Protein AF-A0A3L8CR45-F1 (afdb_monomer)

Organism: NCBI:txid1148509

Radius of gyration: 16.24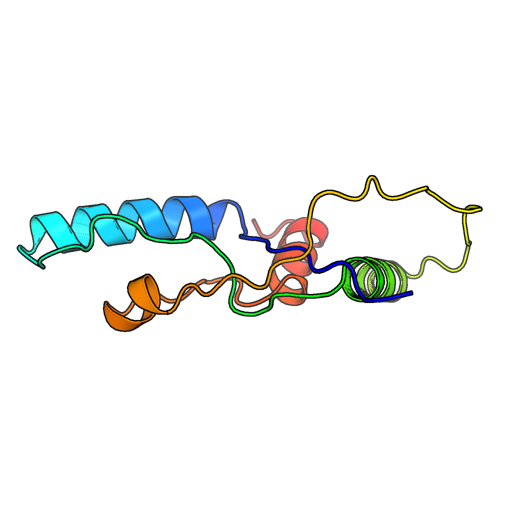 Å; Cα contacts (8 Å, |Δi|>4): 106; chains: 1; bounding box: 35×36×43 Å

Structure (mmCIF, N/CA/C/O backbone):
data_AF-A0A3L8CR45-F1
#
_entry.id   AF-A0A3L8CR45-F1
#
loop_
_atom_site.group_PDB
_atom_site.id
_atom_site.type_symbol
_atom_site.label_atom_id
_atom_site.label_alt_id
_atom_site.label_comp_id
_atom_site.label_asym_id
_atom_site.label_entity_id
_atom_site.label_seq_id
_atom_site.pdbx_PDB_ins_code
_atom_site.Cartn_x
_atom_site.Cartn_y
_atom_site.Cartn_z
_atom_site.occupancy
_atom_site.B_iso_or_equiv
_atom_site.auth_seq_id
_atom_site.auth_comp_id
_atom_site.auth_asym_id
_atom_site.auth_atom_id
_atom_site.pdbx_PDB_model_num
ATOM 1 N N . LYS A 1 1 ? 9.619 -23.136 -10.643 1.00 63.59 1 LYS A N 1
ATOM 2 C CA . LYS A 1 1 ? 9.817 -22.830 -9.197 1.00 63.59 1 LYS A CA 1
ATOM 3 C C . LYS A 1 1 ? 8.571 -22.093 -8.700 1.00 63.59 1 LYS A C 1
ATOM 5 O O . LYS A 1 1 ? 8.002 -21.382 -9.520 1.00 63.59 1 LYS A O 1
ATOM 10 N N . PRO A 1 2 ? 8.119 -22.263 -7.443 1.00 71.56 2 PRO A N 1
ATOM 11 C CA . PRO A 1 2 ? 6.956 -21.526 -6.941 1.00 71.56 2 PRO A CA 1
ATOM 12 C C . PRO A 1 2 ? 7.233 -20.010 -6.928 1.00 71.56 2 PRO A C 1
ATOM 14 O O . PRO A 1 2 ? 8.388 -19.622 -6.718 1.00 71.56 2 PRO A O 1
ATOM 17 N N . PRO A 1 3 ? 6.216 -19.160 -7.157 1.00 78.62 3 PRO A N 1
ATOM 18 C CA . PRO A 1 3 ? 6.389 -17.711 -7.179 1.00 78.62 3 PRO A CA 1
ATOM 19 C C . PRO A 1 3 ? 6.782 -17.162 -5.799 1.00 78.62 3 PRO A C 1
ATOM 21 O O . PRO A 1 3 ? 6.251 -17.565 -4.758 1.00 78.62 3 PRO A O 1
ATOM 24 N N . LEU A 1 4 ? 7.720 -16.212 -5.799 1.00 85.38 4 LEU A N 1
ATOM 25 C CA . LEU A 1 4 ? 8.131 -15.461 -4.613 1.00 85.38 4 LEU A CA 1
ATOM 26 C C . L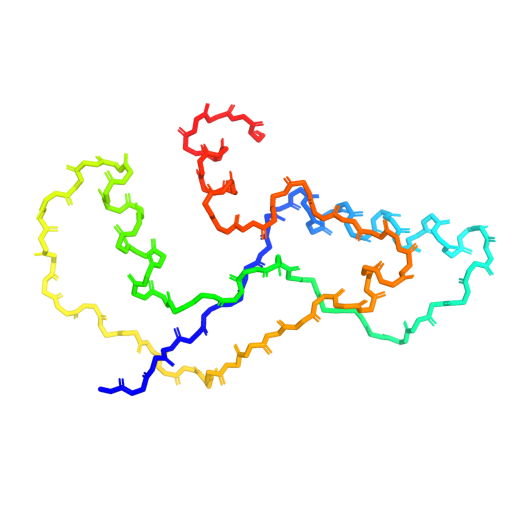EU A 1 4 ? 7.329 -14.161 -4.548 1.00 85.38 4 LEU A C 1
ATOM 28 O O . LEU A 1 4 ? 7.627 -13.218 -5.282 1.00 85.38 4 LEU A O 1
ATOM 32 N N . TYR A 1 5 ? 6.312 -14.130 -3.687 1.00 88.00 5 TYR A N 1
ATOM 33 C CA . TYR A 1 5 ? 5.496 -12.940 -3.467 1.00 88.00 5 TYR A CA 1
ATOM 34 C C . TYR A 1 5 ? 6.266 -11.902 -2.655 1.00 88.00 5 TYR A C 1
ATOM 36 O O . TYR A 1 5 ? 6.832 -12.210 -1.604 1.00 88.00 5 TYR A O 1
ATOM 44 N N . GLY A 1 6 ? 6.254 -10.666 -3.148 1.00 88.62 6 GLY A N 1
ATOM 45 C CA . GLY A 1 6 ? 6.634 -9.483 -2.390 1.00 88.62 6 GLY A CA 1
ATOM 46 C C . GLY A 1 6 ? 5.385 -8.688 -2.026 1.00 88.62 6 GLY A C 1
ATOM 47 O O . GLY A 1 6 ? 4.471 -8.571 -2.838 1.00 88.62 6 GLY A O 1
ATOM 48 N N . ASN A 1 7 ? 5.374 -8.127 -0.823 1.00 94.06 7 ASN A N 1
ATOM 49 C CA . ASN A 1 7 ? 4.346 -7.191 -0.375 1.00 94.06 7 ASN A CA 1
ATOM 50 C C . ASN A 1 7 ? 5.004 -5.813 -0.292 1.00 94.06 7 ASN A C 1
ATOM 52 O O . ASN A 1 7 ? 6.172 -5.730 0.098 1.00 94.06 7 ASN A O 1
ATOM 56 N N . ARG A 1 8 ? 4.300 -4.767 -0.717 1.00 95.25 8 ARG A N 1
ATOM 57 C CA . ARG A 1 8 ? 4.821 -3.398 -0.815 1.00 95.25 8 ARG A CA 1
ATOM 58 C C . ARG A 1 8 ? 3.801 -2.431 -0.245 1.00 95.25 8 ARG A C 1
ATOM 60 O O . ARG A 1 8 ? 2.640 -2.780 -0.100 1.00 95.25 8 ARG A O 1
ATOM 67 N N . ILE A 1 9 ? 4.267 -1.242 0.090 1.00 97.81 9 ILE A N 1
ATOM 68 C CA . ILE A 1 9 ? 3.450 -0.079 0.410 1.00 97.81 9 ILE A CA 1
ATOM 69 C C . ILE A 1 9 ? 4.248 1.141 -0.051 1.00 97.81 9 ILE A C 1
ATOM 71 O O . ILE A 1 9 ? 5.473 1.159 0.104 1.00 97.81 9 ILE A O 1
ATOM 75 N N . HIS A 1 10 ? 3.587 2.118 -0.669 1.00 98.06 10 HIS A N 1
ATOM 76 C CA . HIS A 1 10 ? 4.228 3.391 -0.991 1.00 98.06 10 HIS A CA 1
ATOM 77 C C . HIS A 1 10 ? 4.552 4.151 0.307 1.00 98.06 10 HIS A C 1
ATOM 79 O O . HIS A 1 10 ? 3.846 3.990 1.302 1.00 98.06 10 HIS A O 1
ATOM 85 N N . SER A 1 11 ? 5.603 4.977 0.331 1.00 97.69 11 SER A N 1
ATOM 86 C CA . SER A 1 11 ? 5.987 5.722 1.545 1.00 97.69 11 SER A CA 1
ATOM 87 C C . SER A 1 11 ? 4.850 6.596 2.073 1.00 97.69 11 SER A C 1
ATOM 89 O O . SER A 1 11 ? 4.575 6.589 3.272 1.00 97.69 11 SER A O 1
ATOM 91 N N . ASP A 1 12 ? 4.153 7.285 1.171 1.00 97.94 12 ASP A N 1
ATOM 92 C CA . ASP A 1 12 ? 3.048 8.181 1.527 1.00 97.94 12 ASP A CA 1
ATOM 93 C C . ASP A 1 12 ? 1.846 7.408 2.063 1.00 97.94 12 ASP A C 1
ATOM 95 O O . ASP A 1 12 ? 1.208 7.856 3.006 1.00 97.94 12 ASP A O 1
ATOM 99 N N . ASP A 1 13 ? 1.582 6.208 1.539 1.00 98.50 13 ASP A N 1
ATOM 100 C CA . ASP A 1 13 ? 0.531 5.335 2.065 1.00 98.50 13 ASP A CA 1
ATOM 101 C C . ASP A 1 13 ? 0.904 4.756 3.427 1.00 98.50 13 ASP A C 1
ATOM 103 O O . ASP A 1 13 ? 0.038 4.582 4.281 1.00 98.50 13 ASP A O 1
ATOM 107 N N . ALA A 1 14 ? 2.188 4.482 3.672 1.00 98.38 14 ALA A N 1
ATOM 108 C CA . ALA A 1 14 ? 2.650 4.054 4.987 1.00 98.38 14 ALA A CA 1
ATOM 109 C C . ALA A 1 14 ? 2.461 5.170 6.026 1.00 98.38 14 ALA A C 1
ATOM 111 O O . ALA A 1 14 ? 1.949 4.912 7.116 1.00 98.38 14 ALA A O 1
ATOM 112 N N . ALA A 1 15 ? 2.814 6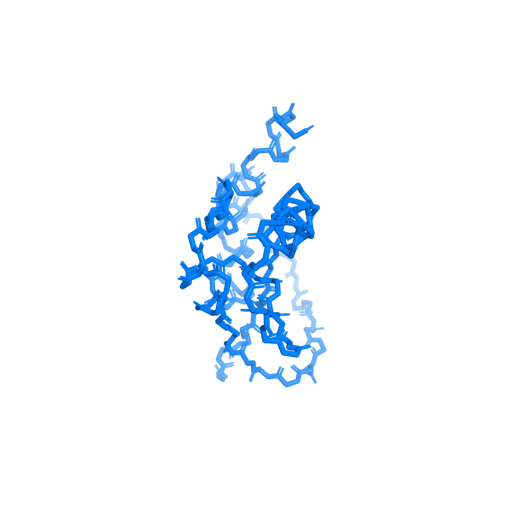.410 5.679 1.00 98.38 15 ALA A N 1
ATOM 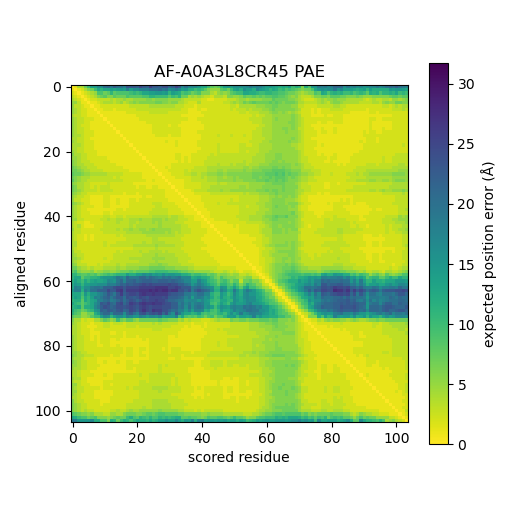113 C CA . ALA A 1 15 ? 2.551 7.574 6.521 1.00 98.38 15 ALA A CA 1
ATOM 114 C C . ALA A 1 15 ? 1.041 7.827 6.684 1.00 98.38 15 ALA A C 1
ATOM 116 O O . ALA A 1 15 ? 0.564 8.035 7.799 1.00 98.38 15 ALA A O 1
ATOM 117 N N . GLY A 1 16 ? 0.284 7.738 5.590 1.00 98.44 16 GLY A N 1
ATOM 118 C CA . GLY A 1 16 ? -1.162 7.932 5.555 1.00 98.44 16 GLY A CA 1
ATOM 119 C C . GLY A 1 16 ? -1.922 6.898 6.379 1.00 98.44 16 GLY A C 1
ATOM 120 O O . GLY A 1 16 ? -2.874 7.252 7.065 1.00 98.44 16 GLY A O 1
ATOM 121 N N . LEU A 1 17 ? -1.486 5.635 6.391 1.00 98.69 17 LEU A N 1
ATOM 122 C CA . LEU A 1 17 ? -2.056 4.601 7.256 1.00 98.69 17 LEU A CA 1
ATOM 123 C C . LEU A 1 17 ? -1.847 4.931 8.737 1.00 98.69 17 LEU A C 1
ATOM 125 O O . LEU A 1 17 ? -2.776 4.795 9.531 1.00 98.69 17 LEU A O 1
ATOM 129 N N . LEU A 1 18 ? -0.646 5.373 9.118 1.00 98.56 18 LEU A N 1
ATOM 130 C CA . LEU A 1 18 ? -0.364 5.766 10.501 1.00 98.56 18 LEU A CA 1
ATOM 131 C C . LEU A 1 18 ? -1.220 6.965 10.920 1.00 98.56 18 LEU A C 1
ATOM 133 O O . LEU A 1 18 ? -1.857 6.911 11.970 1.00 98.56 18 LEU A O 1
ATOM 137 N N . ALA A 1 19 ? -1.278 8.007 10.086 1.00 98.62 19 ALA A N 1
ATOM 138 C CA . ALA A 1 19 ? -2.119 9.177 10.326 1.00 98.62 19 ALA A CA 1
ATOM 139 C C . ALA A 1 19 ? -3.597 8.783 10.469 1.00 98.62 19 ALA A C 1
ATOM 141 O O . ALA A 1 19 ? -4.237 9.125 11.459 1.00 98.62 19 ALA A O 1
ATOM 142 N N . PHE A 1 20 ? -4.106 7.964 9.548 1.00 98.62 20 PHE A N 1
ATOM 143 C CA . PHE A 1 20 ? -5.479 7.472 9.577 1.00 98.62 20 PHE A CA 1
ATOM 144 C C . PHE A 1 20 ? -5.817 6.719 10.875 1.00 98.62 20 PHE A C 1
ATOM 146 O O . PHE A 1 20 ? -6.889 6.926 11.446 1.00 98.62 20 PHE A O 1
ATOM 153 N N . LEU A 1 21 ? -4.923 5.845 11.355 1.00 98.56 21 LEU A N 1
ATOM 154 C CA . LEU A 1 21 ? -5.139 5.096 12.598 1.00 98.56 21 LEU A CA 1
ATOM 155 C C . LEU A 1 21 ? -5.127 6.017 13.825 1.00 98.56 21 LEU A C 1
ATOM 157 O O . LEU A 1 21 ? -5.958 5.846 14.716 1.00 98.56 21 LEU A O 1
ATOM 161 N N . LEU A 1 22 ? -4.237 7.013 13.859 1.00 98.50 22 LEU A N 1
ATOM 162 C CA . LEU A 1 22 ? -4.214 8.018 14.925 1.00 98.50 22 LEU A CA 1
ATOM 163 C C . LEU A 1 22 ? -5.528 8.806 14.967 1.00 98.50 22 LEU A C 1
ATOM 165 O O . LEU A 1 22 ? -6.156 8.885 16.021 1.00 98.50 22 LEU A O 1
ATOM 169 N N . GLU A 1 23 ? -5.999 9.297 13.821 1.00 98.50 23 GLU A N 1
ATOM 170 C CA . GLU A 1 23 ? -7.273 10.015 13.730 1.00 98.50 23 GLU A CA 1
ATOM 171 C C . GLU A 1 23 ? -8.472 9.126 14.100 1.00 98.50 23 GLU A C 1
ATOM 173 O O . GLU A 1 23 ? -9.424 9.580 14.734 1.00 98.50 23 GLU A O 1
ATOM 178 N N . ALA A 1 24 ? -8.461 7.848 13.709 1.00 98.31 24 ALA A N 1
ATOM 179 C CA . ALA A 1 24 ? -9.505 6.901 14.093 1.00 98.31 24 ALA A CA 1
ATOM 180 C C . ALA A 1 24 ? -9.557 6.718 15.618 1.00 98.31 24 ALA A C 1
ATOM 182 O O . ALA A 1 24 ? -10.642 6.770 16.201 1.00 98.31 24 ALA A O 1
ATOM 183 N N . ASN A 1 25 ? -8.397 6.588 16.267 1.00 98.12 25 ASN A N 1
ATOM 184 C CA . ASN A 1 25 ? -8.300 6.525 17.722 1.00 98.12 25 ASN A CA 1
ATOM 185 C C . ASN A 1 25 ? -8.800 7.817 18.392 1.00 98.12 25 ASN A C 1
ATOM 187 O O . ASN A 1 25 ? -9.562 7.748 19.354 1.00 98.12 25 ASN A O 1
ATOM 191 N N . GLU A 1 26 ? -8.444 8.994 17.868 1.00 98.31 26 GLU A N 1
ATOM 192 C CA . GLU A 1 26 ? -8.943 10.285 18.376 1.00 98.31 26 GLU A CA 1
ATOM 193 C C . GLU A 1 26 ? -10.471 10.410 18.280 1.00 98.31 26 GLU A C 1
ATOM 195 O O . GLU A 1 26 ? -11.106 10.978 19.168 1.00 98.31 26 GLU A O 1
ATOM 200 N N . ARG A 1 27 ? -11.086 9.825 17.244 1.00 97.75 27 ARG A N 1
ATOM 201 C CA . ARG A 1 27 ? -12.551 9.738 17.100 1.00 97.75 27 ARG A CA 1
ATOM 202 C C . ARG A 1 27 ? -13.204 8.681 18.002 1.00 97.75 27 ARG A C 1
ATOM 204 O O . ARG A 1 27 ? -14.422 8.517 17.946 1.00 97.75 27 ARG A O 1
ATOM 211 N N . GLY A 1 28 ? -12.431 7.953 18.807 1.00 97.81 28 GLY A N 1
ATOM 212 C CA . GLY A 1 28 ? -12.928 6.889 19.681 1.00 97.81 28 GLY A CA 1
ATOM 213 C C . GLY A 1 28 ? -13.262 5.582 18.956 1.00 97.81 28 GLY A C 1
ATOM 214 O O . GLY A 1 28 ? -14.006 4.762 19.494 1.00 97.81 28 GLY A O 1
ATOM 215 N N . VAL A 1 29 ? -12.743 5.370 17.741 1.00 97.94 29 VAL A N 1
ATOM 216 C CA . VAL A 1 29 ? -12.863 4.081 17.045 1.00 97.94 29 VAL A CA 1
ATOM 217 C C . VAL A 1 29 ? -11.972 3.062 17.753 1.00 97.94 29 VAL A C 1
ATOM 219 O O . VAL A 1 29 ? -10.776 3.290 17.923 1.00 97.94 29 VAL A O 1
ATOM 222 N N . ALA A 1 30 ? -12.543 1.922 18.146 1.00 96.94 30 ALA A N 1
ATOM 223 C CA . ALA A 1 30 ? -11.769 0.819 18.701 1.00 96.94 30 ALA A CA 1
ATOM 224 C C . ALA A 1 30 ? -10.859 0.219 17.616 1.00 96.94 30 ALA A C 1
ATOM 226 O O . ALA A 1 30 ? -11.347 -0.278 16.599 1.00 96.94 30 ALA A O 1
ATOM 227 N N . LEU A 1 31 ? -9.547 0.284 17.836 1.00 98.19 31 LEU A N 1
ATOM 228 C CA . LEU A 1 31 ? -8.541 -0.276 16.937 1.00 98.19 31 LEU A CA 1
ATOM 229 C C . LEU A 1 31 ? -8.195 -1.723 17.313 1.00 98.19 31 LEU A C 1
ATOM 231 O O . LEU A 1 31 ? -8.232 -2.095 18.484 1.00 98.19 31 LEU A O 1
ATOM 235 N N . ASP A 1 32 ? -7.814 -2.517 16.312 1.00 98.06 32 ASP A N 1
ATOM 236 C CA . ASP A 1 32 ? -7.174 -3.820 16.502 1.00 98.06 32 ASP A CA 1
ATOM 237 C C . ASP A 1 32 ? -5.719 -3.653 16.978 1.00 98.06 32 ASP A C 1
ATOM 239 O O . ASP A 1 32 ? -5.055 -2.664 16.669 1.00 98.06 32 ASP A O 1
ATOM 243 N N . ASP A 1 33 ? -5.165 -4.686 17.618 1.00 97.44 33 ASP A N 1
ATOM 244 C CA . ASP A 1 33 ? -3.770 -4.683 18.089 1.00 97.44 33 ASP A CA 1
ATOM 245 C C . ASP A 1 33 ? -2.735 -4.576 16.954 1.00 97.44 33 ASP A C 1
ATOM 247 O O . ASP A 1 33 ? -1.600 -4.148 17.168 1.00 97.44 33 ASP A O 1
ATOM 251 N N . VAL A 1 34 ? -3.085 -5.035 15.743 1.00 97.94 34 VAL A N 1
ATOM 252 C CA . VAL A 1 34 ? -2.147 -5.145 14.615 1.00 97.94 34 VAL A CA 1
ATOM 253 C C . VAL A 1 34 ? -2.824 -4.833 13.283 1.00 97.94 34 VAL A C 1
ATOM 255 O O . VAL A 1 34 ? -3.797 -5.491 12.897 1.00 97.94 34 VAL A O 1
ATOM 258 N N . TYR A 1 35 ? -2.202 -3.933 12.522 1.00 98.19 35 TYR A N 1
ATOM 259 C CA . TYR A 1 35 ? -2.510 -3.639 11.122 1.00 98.19 35 TYR A CA 1
ATOM 260 C C . TYR A 1 35 ? -1.306 -3.976 10.237 1.00 98.19 35 TYR A C 1
ATOM 262 O O . TYR A 1 35 ? -0.162 -3.709 10.600 1.00 98.19 35 TYR A O 1
ATOM 270 N N . ILE A 1 36 ? -1.555 -4.569 9.066 1.00 97.75 36 ILE A N 1
ATOM 271 C CA . ILE A 1 36 ? -0.505 -4.884 8.091 1.00 97.75 36 ILE A CA 1
ATOM 272 C C . ILE A 1 36 ? -0.509 -3.806 7.004 1.00 97.75 36 ILE A C 1
ATOM 274 O O . ILE A 1 36 ? -1.427 -3.760 6.187 1.00 97.75 36 ILE A O 1
ATOM 278 N N . GLY A 1 37 ? 0.517 -2.953 7.000 1.00 97.25 37 GLY A N 1
ATOM 279 C CA . GLY A 1 37 ? 0.700 -1.897 6.002 1.00 97.25 37 GLY A CA 1
ATOM 280 C C . GLY A 1 37 ? 1.203 -2.450 4.673 1.00 97.25 37 GLY A C 1
ATOM 281 O O . GLY A 1 37 ? 2.410 -2.565 4.465 1.00 97.25 37 GLY A O 1
ATOM 282 N N . VAL A 1 38 ? 0.272 -2.815 3.793 1.00 97.69 38 VAL A N 1
ATOM 283 C CA . VAL A 1 38 ? 0.532 -3.265 2.419 1.00 97.69 38 VAL A CA 1
ATOM 284 C C . VAL A 1 38 ? -0.487 -2.647 1.462 1.00 97.69 38 VAL A C 1
ATOM 286 O O . VAL A 1 38 ? -1.598 -2.306 1.872 1.00 97.69 38 VAL A O 1
ATOM 289 N N . ASP A 1 39 ? -0.102 -2.512 0.198 1.00 97.81 39 ASP A N 1
ATOM 290 C CA . ASP A 1 39 ? -0.992 -2.180 -0.910 1.00 97.81 39 ASP A CA 1
ATOM 291 C C . ASP A 1 39 ? -2.017 -3.305 -1.177 1.00 97.81 39 ASP A C 1
ATOM 293 O O . ASP A 1 39 ? -2.037 -4.344 -0.506 1.00 97.81 39 ASP A O 1
ATOM 297 N N . ASP A 1 40 ? -2.903 -3.095 -2.152 1.00 97.62 40 ASP A N 1
ATOM 298 C CA . ASP A 1 40 ? -3.940 -4.062 -2.523 1.00 97.62 40 ASP A CA 1
ATOM 299 C C . ASP A 1 40 ? -3.410 -5.187 -3.436 1.00 97.62 40 ASP A C 1
ATOM 301 O O . ASP A 1 40 ? -4.164 -6.099 -3.793 1.00 97.62 40 ASP A O 1
ATOM 305 N N . ALA A 1 41 ? -2.126 -5.163 -3.817 1.00 96.19 41 ALA A N 1
ATOM 306 C CA . ALA A 1 41 ? -1.575 -6.004 -4.875 1.00 96.19 41 ALA A CA 1
ATOM 307 C C . ALA A 1 41 ? -0.308 -6.787 -4.468 1.00 96.19 41 ALA A C 1
ATOM 309 O O . ALA A 1 41 ? 0.785 -6.552 -5.003 1.00 96.19 41 ALA A O 1
ATOM 310 N N . PRO A 1 42 ? -0.439 -7.832 -3.623 1.00 93.12 42 PRO A N 1
ATOM 311 C CA . PRO A 1 42 ? 0.628 -8.804 -3.413 1.00 93.12 42 PRO A CA 1
ATOM 312 C C . PRO A 1 42 ? 1.032 -9.466 -4.737 1.00 93.12 42 PRO A C 1
ATOM 314 O O . PRO A 1 42 ? 0.297 -10.288 -5.289 1.00 93.12 42 PRO A O 1
ATOM 317 N N . ALA A 1 43 ? 2.233 -9.158 -5.224 1.00 93.00 43 ALA A N 1
ATOM 318 C CA . ALA A 1 43 ? 2.692 -9.580 -6.544 1.00 93.00 43 ALA A CA 1
ATOM 319 C C . ALA A 1 43 ? 4.002 -10.381 -6.469 1.00 93.00 43 ALA A C 1
ATOM 321 O O . ALA A 1 43 ? 4.895 -10.056 -5.668 1.00 93.00 43 ALA A O 1
ATOM 322 N N . PRO A 1 44 ? 4.171 -11.419 -7.307 1.00 91.50 44 PRO A N 1
ATOM 323 C CA . PRO A 1 44 ? 5.459 -12.064 -7.502 1.00 91.50 44 PRO A CA 1
ATOM 324 C C . PRO A 1 44 ? 6.527 -11.051 -7.920 1.00 91.50 44 PRO A C 1
ATOM 326 O O . PRO A 1 44 ? 6.293 -10.205 -8.780 1.00 91.50 44 PRO A O 1
ATOM 329 N N . LEU A 1 45 ? 7.733 -11.156 -7.356 1.00 87.88 45 LEU A N 1
ATOM 330 C CA . LEU A 1 45 ? 8.825 -10.232 -7.685 1.00 87.88 45 LEU A CA 1
ATOM 331 C C . LEU A 1 45 ? 9.125 -10.196 -9.194 1.00 87.88 45 LEU A C 1
ATOM 333 O O . LEU A 1 45 ? 9.410 -9.130 -9.729 1.00 87.88 45 LEU A O 1
ATOM 337 N N . ALA A 1 46 ? 9.008 -11.340 -9.874 1.00 87.38 46 ALA A N 1
ATOM 338 C CA . ALA A 1 46 ? 9.197 -11.436 -11.318 1.00 87.38 46 ALA A CA 1
ATOM 339 C C . ALA A 1 46 ? 8.193 -10.580 -12.112 1.00 87.38 46 ALA A C 1
ATOM 341 O O . ALA A 1 46 ? 8.583 -9.962 -13.096 1.00 87.38 46 ALA A O 1
ATOM 342 N N . GLU A 1 47 ? 6.934 -10.492 -11.672 1.00 92.25 47 GLU A N 1
ATOM 343 C CA . GLU A 1 47 ? 5.910 -9.666 -12.330 1.00 92.25 47 GLU A CA 1
ATOM 344 C C . GLU A 1 47 ? 6.174 -8.173 -12.128 1.00 92.25 47 GLU A C 1
ATOM 346 O O . GLU A 1 47 ? 6.013 -7.378 -13.051 1.00 92.25 47 GLU A O 1
ATOM 351 N N . VAL A 1 48 ? 6.633 -7.792 -10.934 1.00 92.94 48 VAL A N 1
ATOM 352 C CA . VAL A 1 48 ? 7.000 -6.402 -10.631 1.00 92.94 48 VAL A CA 1
ATOM 353 C C . VAL A 1 48 ? 8.192 -5.959 -11.476 1.00 92.94 48 VAL A C 1
ATOM 355 O O . VAL A 1 48 ? 8.144 -4.906 -12.104 1.00 92.94 48 VAL A O 1
ATOM 358 N N . VAL A 1 49 ? 9.246 -6.779 -11.531 1.00 90.38 49 VAL A N 1
ATOM 359 C CA . VAL A 1 49 ? 10.435 -6.501 -12.351 1.00 90.38 49 VAL A CA 1
ATOM 360 C C . VAL A 1 49 ? 10.086 -6.496 -13.839 1.00 90.38 49 VAL A C 1
ATOM 362 O O . VAL A 1 49 ? 10.549 -5.619 -14.562 1.00 90.38 49 VAL A O 1
ATOM 365 N N . GLY A 1 50 ? 9.257 -7.439 -14.298 1.00 91.81 50 GLY A N 1
ATOM 366 C CA . GLY A 1 50 ? 8.794 -7.491 -15.685 1.00 91.81 50 GLY A CA 1
ATOM 367 C C . GLY A 1 50 ? 8.062 -6.215 -16.094 1.00 91.81 50 GLY A C 1
ATOM 368 O O . GLY A 1 50 ? 8.420 -5.603 -17.095 1.00 91.81 50 GLY A O 1
ATOM 369 N N . TRP A 1 51 ? 7.115 -5.763 -15.269 1.00 95.12 51 TRP A N 1
ATOM 370 C CA . TRP A 1 51 ? 6.393 -4.515 -15.515 1.00 95.12 51 TRP A CA 1
ATOM 371 C C . TRP A 1 51 ? 7.315 -3.290 -15.498 1.00 95.12 51 TRP A C 1
ATOM 373 O O . TRP A 1 51 ? 7.217 -2.458 -16.388 1.00 95.12 51 TRP A O 1
ATOM 383 N N . LEU A 1 52 ? 8.250 -3.189 -14.543 1.00 94.75 52 LEU A N 1
ATOM 384 C CA . LEU A 1 52 ? 9.209 -2.075 -14.497 1.00 94.75 52 LEU A CA 1
ATOM 385 C C . LEU A 1 52 ? 10.068 -2.000 -15.762 1.00 94.75 52 LEU A C 1
ATOM 387 O O . LEU A 1 52 ? 10.354 -0.914 -16.256 1.00 94.75 52 LEU A O 1
ATOM 391 N N . ARG A 1 53 ? 10.480 -3.152 -16.296 1.00 92.88 53 ARG A N 1
ATOM 392 C CA . ARG A 1 53 ? 11.260 -3.211 -17.535 1.00 92.88 53 ARG A CA 1
ATOM 393 C C . ARG A 1 53 ? 10.458 -2.755 -18.738 1.00 92.88 53 ARG A C 1
ATOM 395 O O . ARG A 1 53 ? 10.979 -1.983 -19.533 1.00 92.88 53 ARG A O 1
ATOM 402 N N . GLU A 1 54 ? 9.221 -3.225 -18.854 1.00 94.25 54 GLU A N 1
ATOM 403 C CA . GLU A 1 54 ? 8.302 -2.783 -19.902 1.00 94.25 54 GLU A CA 1
ATOM 404 C C . GLU A 1 54 ? 8.072 -1.271 -19.809 1.00 94.25 54 GLU A C 1
ATOM 406 O O . GLU A 1 54 ? 8.255 -0.561 -20.793 1.00 94.25 54 GLU A O 1
ATOM 411 N N . TYR A 1 55 ? 7.788 -0.775 -18.604 1.00 95.19 55 TYR A N 1
ATOM 412 C CA . TYR A 1 55 ? 7.549 0.639 -18.336 1.00 95.19 55 TYR A CA 1
ATOM 413 C C . TYR A 1 55 ? 8.748 1.532 -18.694 1.00 95.19 55 TYR A C 1
ATOM 415 O O . TYR A 1 55 ? 8.575 2.619 -19.235 1.00 95.19 55 TYR A O 1
ATOM 423 N N . LEU A 1 56 ? 9.972 1.070 -18.419 1.00 94.88 56 LEU A N 1
ATOM 424 C CA . LEU A 1 56 ? 11.214 1.806 -18.684 1.00 94.88 56 LEU A CA 1
ATOM 425 C C . LEU A 1 56 ? 11.818 1.540 -20.075 1.00 94.88 56 LEU A C 1
ATOM 427 O O . LEU A 1 56 ? 12.856 2.111 -20.402 1.00 94.88 56 LEU A O 1
ATOM 431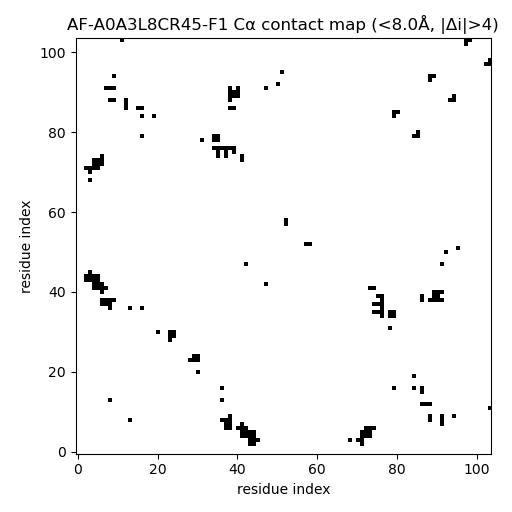 N N . GLY A 1 57 ? 11.228 0.655 -20.885 1.00 94.88 57 GLY A N 1
ATOM 432 C CA . GLY A 1 57 ? 11.786 0.259 -22.183 1.00 94.88 57 GLY A CA 1
ATOM 433 C C . GLY A 1 57 ? 13.104 -0.530 -22.100 1.00 94.88 57 GLY A C 1
ATOM 434 O O . GLY A 1 57 ? 13.898 -0.503 -23.039 1.00 94.88 57 GLY A O 1
ATOM 435 N N . VAL A 1 58 ? 13.364 -1.235 -20.992 1.00 92.38 58 VAL A N 1
ATOM 436 C CA . VAL A 1 58 ? 14.613 -1.987 -20.765 1.00 92.38 58 VAL A CA 1
ATOM 437 C C . VAL A 1 58 ? 14.544 -3.380 -21.397 1.00 92.38 58 VAL A C 1
ATOM 439 O O . VAL A 1 58 ? 13.880 -4.294 -20.893 1.00 92.38 58 VAL A O 1
ATOM 442 N N . THR A 1 59 ? 15.298 -3.572 -22.478 1.00 86.62 59 THR A N 1
ATOM 443 C CA . THR A 1 59 ? 15.324 -4.815 -23.269 1.00 86.62 59 THR A CA 1
ATOM 444 C C . THR A 1 59 ? 16.390 -5.818 -22.816 1.00 86.62 59 THR A C 1
ATOM 446 O O . THR A 1 59 ? 16.224 -7.022 -23.020 1.00 86.62 59 THR A O 1
ATOM 449 N N . GLU A 1 60 ? 17.444 -5.366 -22.136 1.00 80.69 60 GLU A N 1
ATOM 450 C CA . GLU A 1 60 ? 18.574 -6.206 -21.723 1.00 80.69 60 GLU A CA 1
ATOM 451 C C . GLU A 1 60 ? 18.274 -7.069 -20.491 1.00 80.69 60 GLU A C 1
ATOM 453 O O . GLU A 1 60 ? 17.620 -6.640 -19.539 1.00 80.69 60 GLU A O 1
ATOM 458 N N . TRP A 1 61 ? 18.772 -8.308 -20.495 1.00 70.94 61 TRP A N 1
ATOM 459 C CA . TRP A 1 61 ? 18.690 -9.231 -19.363 1.00 70.94 61 TRP A CA 1
ATOM 460 C C . TRP A 1 61 ? 20.062 -9.357 -18.705 1.00 70.94 61 TRP A C 1
ATOM 462 O O . TRP A 1 61 ? 21.012 -9.792 -19.346 1.00 70.94 61 TRP A O 1
ATOM 472 N N . ALA A 1 62 ? 20.155 -9.027 -17.418 1.00 68.81 62 ALA A N 1
ATOM 473 C CA . ALA A 1 62 ? 21.287 -9.461 -16.608 1.00 68.81 62 ALA A CA 1
ATOM 474 C C . ALA A 1 62 ? 21.123 -10.951 -16.259 1.00 68.81 62 ALA A C 1
ATOM 476 O O . ALA A 1 62 ? 20.010 -11.394 -15.955 1.00 68.81 62 ALA A O 1
ATOM 477 N N . GLU A 1 63 ? 22.216 -11.718 -16.293 1.00 60.41 63 GLU A N 1
ATOM 478 C CA . GLU A 1 63 ? 22.210 -13.113 -15.843 1.00 60.41 63 GLU A CA 1
ATOM 479 C C . GLU A 1 63 ? 21.874 -13.214 -14.343 1.00 60.41 63 GLU A C 1
ATOM 481 O O . GLU A 1 63 ? 22.309 -12.401 -13.528 1.00 60.41 63 GLU A O 1
ATOM 486 N N . ASP A 1 64 ? 21.045 -14.214 -14.023 1.00 58.28 64 ASP A N 1
ATOM 487 C CA . ASP A 1 64 ? 20.504 -14.630 -12.721 1.00 58.28 64 ASP A CA 1
ATOM 488 C C . ASP A 1 64 ? 20.965 -13.839 -11.473 1.00 58.28 64 ASP A C 1
ATOM 490 O O . ASP A 1 64 ? 21.890 -14.213 -10.745 1.00 58.28 64 ASP A O 1
ATOM 494 N N . ALA A 1 65 ? 20.200 -12.805 -11.107 1.00 58.19 65 ALA A N 1
ATOM 495 C CA . ALA A 1 65 ? 20.230 -12.275 -9.748 1.00 58.19 65 ALA A CA 1
ATOM 496 C C . ALA A 1 65 ? 19.533 -13.276 -8.812 1.00 58.19 65 ALA A C 1
ATOM 498 O O . ALA A 1 65 ? 18.303 -13.368 -8.763 1.00 58.19 65 ALA A O 1
ATOM 499 N N . SER A 1 66 ? 20.312 -14.058 -8.057 1.00 58.09 66 SER A N 1
ATOM 500 C CA . SER A 1 66 ? 19.743 -14.983 -7.075 1.00 58.09 66 SER A CA 1
ATOM 501 C C . SER A 1 66 ? 18.982 -14.207 -5.988 1.00 58.09 66 SER A C 1
ATOM 503 O O . SER A 1 66 ? 19.558 -13.554 -5.118 1.00 58.09 66 SER A O 1
ATOM 505 N N . VAL A 1 67 ? 17.651 -14.254 -6.036 1.00 61.25 67 VAL A N 1
ATOM 506 C CA . VAL A 1 67 ? 16.807 -13.662 -4.994 1.00 61.25 67 VAL A CA 1
ATOM 507 C C . VAL A 1 67 ? 16.917 -14.548 -3.754 1.00 61.25 67 VAL A C 1
ATOM 509 O O . VAL A 1 67 ? 16.539 -15.725 -3.783 1.00 61.25 67 VAL A O 1
ATOM 512 N N . ARG A 1 68 ? 17.447 -13.997 -2.653 1.00 57.53 68 ARG A N 1
ATOM 513 C CA . ARG A 1 68 ? 17.485 -14.689 -1.356 1.00 57.53 68 ARG A CA 1
ATOM 514 C C . ARG A 1 68 ? 16.070 -15.140 -0.989 1.00 57.53 68 ARG A C 1
ATOM 516 O O . ARG A 1 68 ? 15.152 -14.329 -0.892 1.00 57.53 68 ARG A O 1
ATOM 523 N N . ARG A 1 69 ? 15.895 -16.447 -0.772 1.00 55.66 69 ARG A N 1
ATOM 524 C CA . ARG A 1 69 ? 14.620 -17.029 -0.336 1.00 55.66 69 ARG A CA 1
ATOM 525 C C . ARG A 1 69 ? 14.371 -16.683 1.133 1.00 55.66 69 ARG A C 1
ATOM 527 O O . ARG A 1 69 ? 14.753 -17.439 2.017 1.00 55.66 69 ARG A O 1
ATOM 534 N N . ALA A 1 70 ? 13.704 -15.566 1.391 1.00 59.19 70 ALA A N 1
ATOM 535 C CA . ALA A 1 70 ? 12.926 -15.392 2.613 1.00 59.19 70 ALA A CA 1
ATOM 536 C C . ALA A 1 70 ? 11.480 -15.812 2.303 1.00 59.19 70 ALA A C 1
ATOM 538 O O . ALA A 1 70 ? 11.002 -15.557 1.201 1.00 59.19 70 ALA A O 1
ATOM 539 N N . GLY A 1 71 ? 10.805 -16.513 3.219 1.00 66.50 71 GLY A N 1
ATOM 540 C CA . GLY A 1 71 ? 9.512 -17.165 2.954 1.00 66.50 71 GLY A CA 1
ATOM 541 C C . GLY A 1 71 ? 8.490 -16.303 2.192 1.00 66.50 71 GLY A C 1
ATOM 542 O O . GLY A 1 71 ? 8.380 -15.098 2.430 1.00 66.50 71 GLY A O 1
ATOM 543 N N . SER A 1 72 ? 7.732 -16.939 1.296 1.00 80.00 72 SER A N 1
ATOM 544 C CA . SER A 1 72 ? 6.710 -16.311 0.447 1.00 80.00 72 SER A CA 1
ATOM 545 C C . SER A 1 72 ? 5.391 -16.189 1.214 1.00 80.00 72 SER A C 1
ATOM 547 O O . SER A 1 72 ? 4.897 -17.181 1.748 1.00 80.00 72 SER A O 1
ATOM 549 N N . LYS A 1 73 ? 4.833 -14.978 1.298 1.00 89.69 73 LYS A N 1
ATOM 550 C CA . LYS A 1 73 ? 3.531 -14.701 1.923 1.00 89.69 73 LYS A CA 1
ATOM 551 C C . LYS A 1 73 ? 2.775 -13.652 1.119 1.00 89.69 73 LYS A C 1
ATOM 553 O O . LYS A 1 73 ? 3.399 -12.776 0.522 1.00 89.69 73 LYS A O 1
ATOM 558 N N . ARG A 1 74 ? 1.447 -13.733 1.156 1.00 93.75 74 ARG A N 1
ATOM 559 C CA . ARG A 1 74 ? 0.536 -12.696 0.664 1.00 93.75 74 ARG A CA 1
ATOM 560 C C . ARG A 1 74 ? -0.127 -12.069 1.879 1.00 93.75 74 ARG A C 1
ATOM 562 O O . ARG A 1 74 ? -0.855 -12.753 2.594 1.00 93.75 74 ARG A O 1
ATOM 569 N N . CYS A 1 75 ? 0.210 -10.820 2.143 1.00 94.94 75 CYS A N 1
ATOM 570 C CA . CYS A 1 75 ? -0.366 -10.047 3.227 1.00 94.94 75 CYS A CA 1
ATOM 571 C C . CYS A 1 75 ? -1.669 -9.392 2.763 1.00 94.94 75 CYS A C 1
ATOM 573 O O . CYS A 1 75 ? -1.884 -9.206 1.568 1.00 94.94 75 CYS A O 1
ATOM 575 N N . SER A 1 76 ? -2.533 -9.053 3.716 1.00 96.88 76 SER A N 1
ATOM 576 C CA . SER A 1 76 ? -3.795 -8.364 3.457 1.00 96.88 76 SER A CA 1
ATOM 577 C C . SER A 1 76 ? -3.917 -7.158 4.376 1.00 96.88 76 SER A C 1
ATOM 579 O O . SER A 1 76 ? -3.687 -7.270 5.580 1.00 96.88 76 SER A O 1
ATOM 581 N N . ASN A 1 77 ? -4.314 -6.024 3.807 1.00 97.75 77 ASN A N 1
ATOM 582 C CA . ASN A 1 77 ? -4.619 -4.782 4.514 1.00 97.75 77 ASN A CA 1
ATOM 583 C C . ASN A 1 77 ? -6.105 -4.690 4.930 1.00 97.75 77 ASN A C 1
ATOM 585 O O . ASN A 1 77 ? -6.578 -3.622 5.318 1.00 97.75 77 ASN A O 1
ATOM 589 N N . ALA A 1 78 ? -6.851 -5.803 4.878 1.00 98.12 78 ALA A N 1
ATOM 590 C CA . ALA A 1 78 ? -8.301 -5.832 5.091 1.00 98.12 78 ALA A CA 1
ATOM 591 C C . ALA A 1 78 ? -8.761 -5.171 6.401 1.00 98.12 78 ALA A C 1
ATOM 593 O O . ALA A 1 78 ? -9.817 -4.549 6.414 1.00 98.12 78 ALA A O 1
ATOM 594 N N . ARG A 1 79 ? -7.970 -5.251 7.482 1.00 98.31 79 ARG A N 1
ATOM 595 C CA . ARG A 1 79 ? -8.286 -4.570 8.752 1.00 98.31 79 ARG A CA 1
ATOM 596 C C . ARG A 1 79 ? -8.325 -3.051 8.606 1.00 98.31 79 ARG A C 1
ATOM 598 O O . ARG A 1 79 ? -9.260 -2.421 9.079 1.00 98.31 79 ARG A O 1
ATOM 605 N N . ALA A 1 80 ? -7.344 -2.467 7.920 1.00 98.06 80 ALA A N 1
ATOM 606 C CA . ALA A 1 80 ? -7.318 -1.026 7.679 1.00 98.06 80 ALA A CA 1
ATOM 607 C C . ALA A 1 80 ? -8.480 -0.612 6.761 1.00 98.06 80 ALA A C 1
ATOM 609 O O . ALA A 1 80 ? -9.193 0.347 7.049 1.00 98.06 80 ALA A O 1
ATOM 610 N N . LYS A 1 81 ? -8.745 -1.398 5.708 1.00 98.00 81 LYS A N 1
ATOM 611 C CA . LYS A 1 81 ? -9.862 -1.148 4.782 1.00 98.00 81 LYS A CA 1
ATOM 612 C C . LYS A 1 81 ? -11.229 -1.251 5.450 1.00 98.00 81 LYS A C 1
ATOM 614 O O . LYS A 1 81 ? -12.119 -0.475 5.122 1.00 98.00 81 LYS A O 1
ATOM 619 N N . ALA A 1 82 ? -11.394 -2.156 6.414 1.00 97.94 82 ALA A N 1
ATOM 620 C CA . ALA A 1 82 ? -12.623 -2.278 7.195 1.00 97.94 82 ALA A CA 1
ATOM 621 C C . ALA A 1 82 ? -12.927 -1.022 8.031 1.00 97.94 82 ALA A C 1
ATOM 623 O O . ALA A 1 82 ? -14.091 -0.749 8.306 1.00 97.94 82 ALA A O 1
ATOM 624 N N . LEU A 1 83 ? -11.904 -0.234 8.388 1.00 97.25 83 LEU A N 1
ATOM 625 C CA . LEU A 1 83 ? -12.073 1.069 9.037 1.00 97.25 83 LEU A CA 1
ATOM 626 C C . LEU A 1 83 ? -12.363 2.212 8.049 1.00 97.25 83 LEU A C 1
ATOM 628 O O . LEU A 1 83 ? -12.697 3.313 8.481 1.00 97.25 83 LEU A O 1
ATOM 632 N N . GLY A 1 84 ? -12.234 1.970 6.742 1.00 97.81 84 GLY A N 1
ATOM 633 C CA . GLY A 1 84 ? -12.399 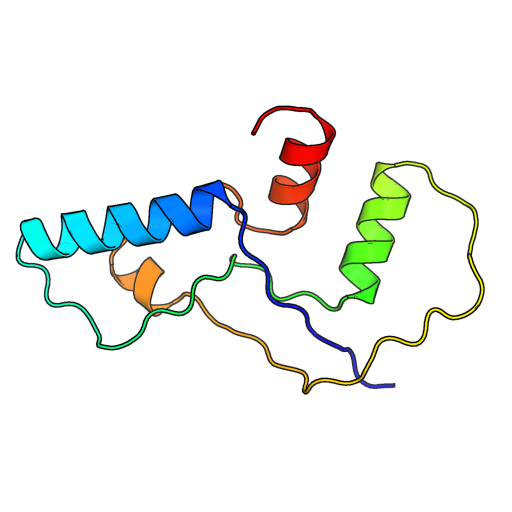2.974 5.690 1.00 97.81 84 GLY A CA 1
ATOM 634 C C . GLY A 1 84 ? -11.092 3.546 5.137 1.00 97.81 84 GLY A C 1
ATOM 635 O O . GLY A 1 84 ? -11.145 4.472 4.331 1.00 97.81 84 GLY A O 1
ATOM 636 N N . TRP A 1 85 ? -9.928 3.014 5.525 1.00 98.38 85 TRP A N 1
ATOM 637 C CA . TRP A 1 85 ? -8.661 3.405 4.905 1.00 98.38 85 TRP A CA 1
ATOM 638 C C . TRP A 1 85 ? -8.555 2.858 3.478 1.00 98.38 85 TRP A C 1
ATOM 640 O O . TRP A 1 85 ? -8.888 1.698 3.223 1.00 98.38 85 TRP A O 1
ATOM 650 N N . ALA A 1 86 ? -8.034 3.665 2.559 1.00 98.00 86 ALA A N 1
ATOM 651 C CA . ALA A 1 86 ? -7.699 3.244 1.207 1.00 98.00 86 ALA A CA 1
ATOM 652 C C . ALA A 1 86 ? -6.334 3.829 0.814 1.00 98.00 86 ALA A C 1
ATOM 654 O O . ALA A 1 86 ? -6.119 5.021 1.042 1.00 98.00 86 ALA A O 1
ATOM 655 N N . PRO A 1 87 ? -5.423 3.025 0.236 1.00 97.62 87 PRO A N 1
ATOM 656 C CA . PRO A 1 87 ? -4.154 3.538 -0.264 1.00 97.62 87 PRO A CA 1
ATOM 657 C C . PRO A 1 87 ? -4.380 4.442 -1.481 1.00 97.62 87 PRO A C 1
ATOM 659 O O . PRO A 1 87 ? -5.200 4.140 -2.352 1.00 97.62 87 PRO A O 1
ATOM 662 N N . GLN A 1 88 ? -3.610 5.521 -1.568 1.00 97.69 88 GLN A N 1
ATOM 663 C CA . GLN A 1 88 ? -3.492 6.354 -2.759 1.00 97.69 88 GLN A CA 1
ATOM 664 C C . GLN A 1 88 ? -2.829 5.585 -3.909 1.00 97.69 88 GLN A C 1
ATOM 666 O O . GLN A 1 88 ? -3.196 5.779 -5.069 1.00 97.69 88 GLN A O 1
ATOM 671 N N . TYR A 1 89 ? -1.894 4.682 -3.598 1.00 98.00 89 TYR A N 1
ATOM 672 C CA . TYR A 1 89 ? -1.215 3.824 -4.564 1.00 98.00 89 TYR A CA 1
ATOM 673 C C . TYR A 1 89 ? -1.621 2.358 -4.328 1.00 98.00 89 TYR A C 1
ATOM 675 O O . TYR A 1 89 ? -0.944 1.624 -3.603 1.00 98.00 89 TYR A O 1
ATOM 683 N N . PRO A 1 90 ? -2.743 1.899 -4.920 1.00 97.56 90 PRO A N 1
ATOM 684 C CA . PRO A 1 90 ? -3.320 0.589 -4.617 1.00 97.56 90 PRO A CA 1
ATOM 685 C C . PRO A 1 90 ? -2.474 -0.584 -5.116 1.00 97.56 90 PRO A C 1
ATOM 687 O O . PRO A 1 90 ? -2.649 -1.703 -4.639 1.00 97.56 90 PRO A O 1
ATOM 690 N N . SER A 1 91 ? -1.547 -0.366 -6.049 1.00 97.62 91 SER A N 1
ATOM 691 C CA . SER A 1 91 ? -0.591 -1.387 -6.455 1.00 97.62 91 SER A CA 1
ATOM 692 C C . SER A 1 91 ? 0.799 -0.816 -6.692 1.00 97.62 91 SER A C 1
ATOM 694 O O . SER A 1 91 ? 1.017 0.392 -6.827 1.00 97.62 91 SER A O 1
ATOM 696 N N . TYR A 1 92 ? 1.753 -1.731 -6.851 1.00 96.69 92 TYR A N 1
ATOM 697 C CA . TYR A 1 92 ? 3.101 -1.390 -7.278 1.00 96.69 92 TYR A CA 1
ATOM 698 C C . TYR A 1 92 ? 3.143 -0.600 -8.598 1.00 96.69 92 TYR A C 1
ATOM 700 O O . TYR A 1 92 ? 4.108 0.125 -8.806 1.00 96.69 92 TYR A O 1
ATOM 708 N N . ARG A 1 93 ? 2.149 -0.726 -9.493 1.00 97.38 93 ARG A N 1
ATOM 709 C CA . ARG A 1 93 ? 2.144 -0.004 -10.777 1.00 97.38 93 ARG A CA 1
ATOM 710 C C . ARG A 1 93 ? 1.971 1.487 -10.559 1.00 97.38 93 ARG A C 1
ATOM 712 O O . ARG A 1 93 ? 2.807 2.259 -11.012 1.00 97.38 93 ARG A O 1
ATOM 719 N N . GLU A 1 94 ? 0.929 1.880 -9.831 1.00 97.50 94 GLU A N 1
ATOM 720 C CA . GLU A 1 94 ? 0.664 3.284 -9.524 1.00 97.50 94 GLU A CA 1
ATOM 721 C C . GLU A 1 94 ? 1.794 3.867 -8.668 1.00 97.50 94 GLU A C 1
ATOM 723 O O . GLU A 1 94 ? 2.267 4.965 -8.956 1.00 97.50 94 GLU A O 1
ATOM 728 N N . GLY A 1 95 ? 2.277 3.110 -7.675 1.00 97.06 95 GLY A N 1
ATOM 729 C CA . GLY A 1 95 ? 3.364 3.549 -6.799 1.00 97.06 95 GLY A CA 1
ATOM 730 C C . GLY A 1 95 ? 4.675 3.793 -7.549 1.00 97.06 95 GLY A C 1
ATOM 731 O O . GLY A 1 95 ? 5.254 4.871 -7.457 1.00 97.06 95 GLY A O 1
ATOM 732 N N . TYR A 1 96 ? 5.147 2.824 -8.340 1.00 97.31 96 TYR A N 1
ATOM 733 C CA . TYR A 1 96 ? 6.375 3.017 -9.115 1.00 97.31 96 TYR A CA 1
ATOM 734 C C . TYR A 1 96 ? 6.213 4.061 -10.222 1.00 97.31 96 TYR A C 1
ATOM 736 O O . TYR A 1 96 ? 7.152 4.817 -10.448 1.00 97.31 96 TYR A O 1
ATOM 744 N N . ALA A 1 97 ? 5.058 4.138 -10.894 1.00 96.94 97 ALA A N 1
ATOM 745 C CA . ALA A 1 97 ? 4.816 5.173 -11.898 1.00 96.94 97 ALA A CA 1
ATOM 746 C C . ALA A 1 97 ? 4.938 6.578 -11.285 1.00 96.94 97 ALA A C 1
ATOM 748 O O . ALA A 1 97 ? 5.642 7.424 -11.826 1.00 96.94 97 ALA A O 1
ATOM 749 N N . ALA A 1 98 ? 4.342 6.809 -10.109 1.00 96.81 98 ALA A N 1
ATOM 750 C CA . ALA A 1 98 ? 4.451 8.089 -9.410 1.00 96.81 98 ALA A CA 1
ATOM 751 C C . ALA A 1 98 ? 5.896 8.451 -9.035 1.00 96.81 98 ALA A C 1
ATOM 753 O O . ALA A 1 98 ? 6.309 9.586 -9.275 1.00 96.81 98 ALA A O 1
ATOM 754 N N . ILE A 1 99 ? 6.673 7.484 -8.532 1.00 96.50 99 ILE A N 1
ATOM 755 C CA . ILE A 1 99 ? 8.098 7.677 -8.218 1.00 96.50 99 ILE A CA 1
ATOM 756 C C . ILE A 1 99 ? 8.893 8.027 -9.482 1.00 96.50 99 ILE A C 1
ATOM 758 O O . ILE A 1 99 ? 9.680 8.971 -9.483 1.00 96.50 99 ILE A O 1
ATOM 762 N N . LEU A 1 100 ? 8.692 7.277 -10.568 1.00 96.00 100 LEU A N 1
ATOM 763 C CA . LEU A 1 100 ? 9.433 7.455 -11.821 1.00 96.00 100 LEU A CA 1
ATOM 764 C C . LEU A 1 100 ? 9.087 8.765 -12.536 1.00 96.00 100 LEU A C 1
ATOM 766 O O . LEU A 1 100 ? 9.920 9.312 -13.252 1.00 96.00 100 LEU A O 1
ATOM 770 N N . GLU A 1 101 ? 7.876 9.273 -12.332 1.00 95.75 101 GLU A N 1
ATOM 771 C CA . GLU A 1 101 ? 7.401 10.523 -12.923 1.00 95.75 101 GLU A CA 1
ATOM 772 C C . GLU A 1 101 ? 7.581 11.735 -11.991 1.00 95.75 101 GLU A C 1
ATOM 774 O O . GLU A 1 101 ? 7.191 12.843 -12.356 1.00 95.75 101 GLU A O 1
ATOM 779 N N . GLY A 1 102 ? 8.174 11.550 -10.803 1.00 92.75 102 GLY A N 1
ATOM 780 C CA . GLY A 1 102 ? 8.467 12.630 -9.854 1.00 92.75 102 GLY A CA 1
ATOM 781 C C . GLY A 1 102 ? 7.221 13.295 -9.262 1.00 92.75 102 GLY A C 1
ATOM 782 O O . GLY A 1 102 ? 7.209 14.508 -9.063 1.00 92.75 102 GLY A O 1
ATOM 783 N N . ARG A 1 103 ? 6.155 12.518 -9.033 1.00 87.88 103 ARG A N 1
ATOM 784 C CA . ARG A 1 103 ? 4.865 12.992 -8.495 1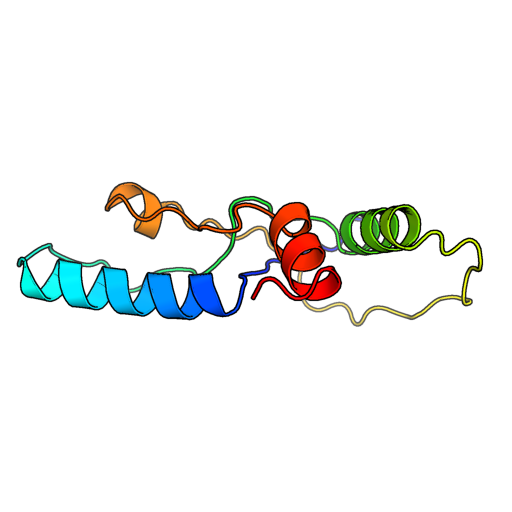.00 87.88 103 ARG A CA 1
ATOM 785 C C . ARG A 1 103 ? 4.631 12.679 -7.013 1.00 87.88 103 ARG A C 1
ATOM 787 O O . ARG A 1 103 ? 3.543 12.964 -6.516 1.00 87.88 103 ARG A O 1
ATOM 794 N N . CYS A 1 104 ? 5.608 12.062 -6.359 1.00 73.19 104 CYS A N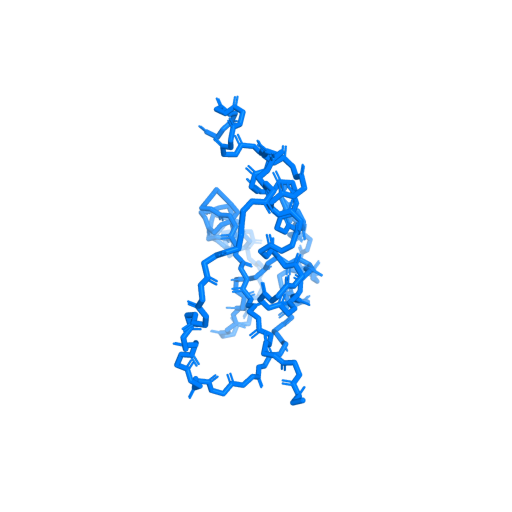 1
ATOM 795 C CA . CYS A 1 104 ? 5.631 11.789 -4.924 1.00 73.19 104 CYS A CA 1
ATOM 796 C C . CYS A 1 104 ? 6.338 12.918 -4.164 1.00 73.19 104 CYS A C 1
ATOM 798 O O . CYS A 1 104 ? 7.406 13.363 -4.650 1.00 73.19 104 CYS A O 1
#

Mean predicted aligned error: 4.94 Å

pLDDT: mean 90.98, std 11.9, range [55.66, 98.69]

Nearest PDB structures (foldseek):
  1eq2-assembly2_J  TM=6.414E-01  e=6.367E+00  Escherichia coli

Sequence (104 aa):
KPPLYGNRIHSDDAAGLLAFLLEANERGVALDDVYIGVDDAPAPLAEVVGWLREYLGVTEWAEDASVRRAGSKRCSNARAKALGWAPQYPSYREGYAAILEGRC

Secondary structure (DSSP, 8-state):
----EE----HHHHHHHHHHHHHHHHTTPPPPS------S--EEHHHHHHHHHHHHT-----S--------------HHHHHTT---SS-SHHHHHHHHHTT--

InterPro domains:
  IPR036291 NAD(P)-binding domain superfamily [SSF51735] (5-101)

Solvent-accessible surface area (backbone atoms only — not comparable to full-atom values): 6508 Å² total; per-residue (Å²): 131,85,80,51,38,43,73,52,58,44,72,66,40,52,53,47,51,52,52,50,52,52,53,38,46,75,73,69,48,88,75,75,100,75,76,53,85,43,31,80,49,60,37,37,49,67,58,55,53,50,49,52,28,62,75,69,69,57,84,82,79,80,80,83,78,82,75,81,89,66,87,65,54,78,74,67,30,60,70,48,41,75,76,68,54,75,62,88,37,4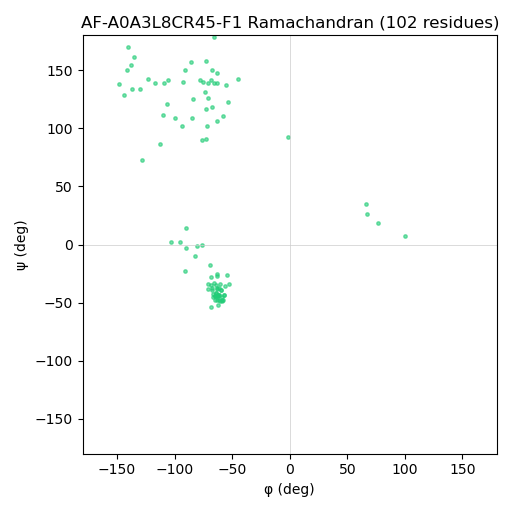6,30,68,65,56,36,49,49,32,59,77,69,68,72,111

Foldseek 3Di:
DDFAWDFDAFPVQVVVLVVLVVVCVVVVNDADPDFDHTAQDGDGPVVLVVVVCVVVVPPDDDPDPPDPDDDGDDDDRVRSVVVVDHGPQRDSVSRVVCVVVVND